Protein AF-A0A7C7SNE8-F1 (afdb_monomer_lite)

Structure (mmCIF, N/CA/C/O backbone):
data_AF-A0A7C7SNE8-F1
#
_entry.id   AF-A0A7C7SNE8-F1
#
loop_
_atom_site.group_PDB
_atom_site.id
_atom_site.type_symbol
_atom_site.label_atom_id
_atom_site.label_alt_id
_atom_site.label_comp_id
_atom_site.label_asym_id
_atom_site.label_entity_id
_atom_site.label_seq_id
_atom_site.pdbx_PDB_ins_code
_atom_site.Cartn_x
_atom_site.Cartn_y
_atom_site.Cartn_z
_atom_site.occupancy
_atom_site.B_iso_or_equiv
_atom_site.auth_seq_id
_atom_site.auth_comp_id
_atom_site.auth_asym_id
_atom_site.auth_atom_id
_atom_site.pdbx_PDB_model_num
ATOM 1 N N . MET A 1 1 ? -20.784 -17.210 51.710 1.00 59.31 1 MET A N 1
ATOM 2 C CA . MET A 1 1 ? -20.560 -16.497 50.431 1.00 59.31 1 MET A CA 1
ATOM 3 C C . MET A 1 1 ? -21.793 -15.641 50.163 1.00 59.31 1 MET A C 1
ATOM 5 O O . MET A 1 1 ? -22.885 -16.190 50.137 1.00 59.31 1 MET A O 1
ATOM 9 N N . SER A 1 2 ? -21.663 -14.310 50.123 1.00 67.06 2 SER A N 1
ATOM 10 C CA . SER A 1 2 ? -22.820 -13.399 50.034 1.00 67.06 2 SER A CA 1
ATOM 11 C C . SER A 1 2 ? -23.434 -13.428 48.631 1.00 67.06 2 SER A C 1
ATOM 13 O O . SER A 1 2 ? -22.694 -13.474 47.652 1.00 67.06 2 SER A O 1
ATOM 15 N N . ARG A 1 3 ? -24.767 -13.350 48.513 1.00 70.12 3 ARG A N 1
ATOM 16 C CA . ARG A 1 3 ? -25.501 -13.275 47.229 1.00 70.12 3 ARG A CA 1
ATOM 17 C C . ARG A 1 3 ? -24.956 -12.176 46.304 1.00 70.12 3 ARG A C 1
ATOM 19 O O . ARG A 1 3 ? -24.959 -12.328 45.091 1.00 70.12 3 ARG A O 1
ATOM 26 N N . ASN A 1 4 ? -24.416 -11.114 46.894 1.00 70.75 4 ASN A N 1
ATOM 27 C CA . ASN A 1 4 ? -23.812 -9.995 46.180 1.00 70.75 4 ASN A CA 1
ATOM 28 C C . ASN A 1 4 ? -22.490 -10.381 45.488 1.00 70.75 4 ASN A C 1
ATOM 30 O O . ASN A 1 4 ? -22.190 -9.873 44.415 1.00 70.75 4 ASN A O 1
ATOM 34 N N . PHE A 1 5 ? -21.725 -11.325 46.047 1.00 68.88 5 PHE A N 1
ATOM 35 C CA . PHE A 1 5 ? -20.461 -11.803 45.470 1.00 68.88 5 PHE A CA 1
ATOM 36 C C . PHE A 1 5 ? -20.667 -12.479 44.106 1.00 68.88 5 PHE A C 1
ATOM 38 O O . PHE A 1 5 ? -19.897 -12.246 43.180 1.00 68.88 5 PHE A O 1
ATOM 45 N N . PHE A 1 6 ? -21.751 -13.247 43.958 1.00 71.88 6 PHE A N 1
ATOM 46 C CA . PHE A 1 6 ? -22.114 -13.901 42.695 1.00 71.88 6 PHE A CA 1
ATOM 47 C C . PHE A 1 6 ? -22.541 -12.917 41.598 1.00 71.88 6 PHE A C 1
ATOM 49 O O . PHE A 1 6 ? -22.530 -13.280 40.428 1.00 71.88 6 PHE A O 1
ATOM 56 N N . ILE A 1 7 ? -22.893 -11.680 41.963 1.00 76.88 7 ILE A N 1
ATOM 57 C CA . ILE A 1 7 ? -23.284 -10.621 41.025 1.00 76.88 7 ILE A CA 1
ATOM 58 C C . ILE A 1 7 ? -22.066 -9.773 40.637 1.00 76.88 7 ILE A C 1
ATOM 60 O O . ILE A 1 7 ? -21.887 -9.450 39.469 1.00 76.88 7 ILE A O 1
ATOM 64 N N . PHE A 1 8 ? -21.190 -9.447 41.591 1.00 80.25 8 PHE A N 1
ATOM 65 C CA . PHE A 1 8 ? -20.020 -8.601 41.326 1.00 80.25 8 PHE A CA 1
ATOM 66 C C . PHE A 1 8 ? -18.934 -9.290 40.491 1.00 80.25 8 PHE A C 1
ATOM 68 O O . PHE A 1 8 ? -18.277 -8.639 39.681 1.00 80.25 8 PHE A O 1
ATOM 75 N N . LEU A 1 9 ? -18.759 -10.600 40.659 1.00 80.44 9 LEU A N 1
ATOM 76 C CA . LEU A 1 9 ? -17.729 -11.374 39.967 1.00 80.44 9 LEU A CA 1
ATOM 77 C C . LEU A 1 9 ? -17.916 -11.4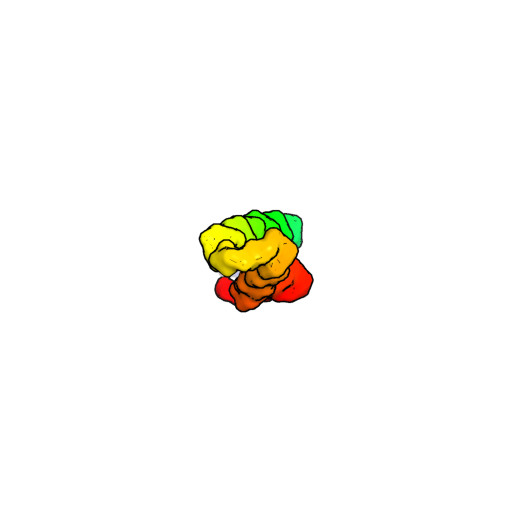27 38.433 1.00 80.44 9 LEU A C 1
ATOM 79 O O . LEU A 1 9 ? -16.961 -11.104 37.726 1.00 80.44 9 LEU A O 1
ATOM 83 N N . PRO A 1 10 ? -19.107 -11.736 37.879 1.00 82.50 10 PRO A N 1
ATOM 84 C CA . PRO A 1 10 ? -19.315 -11.703 36.429 1.00 82.50 10 PRO A CA 1
ATOM 85 C C . PRO A 1 10 ? -19.244 -10.285 35.849 1.00 82.50 10 PRO A C 1
ATOM 87 O O . PRO A 1 10 ? -18.754 -10.113 34.737 1.00 82.50 10 PRO A O 1
ATOM 90 N N . ILE A 1 11 ? -19.671 -9.261 36.599 1.00 84.62 11 ILE A N 1
ATOM 91 C CA . ILE A 1 11 ? -19.572 -7.858 36.167 1.00 84.62 11 ILE A CA 1
ATOM 92 C C . ILE A 1 11 ? -18.101 -7.448 36.034 1.00 84.62 11 ILE A C 1
ATOM 94 O O . ILE A 1 11 ? -17.702 -6.884 35.020 1.00 84.62 11 ILE A O 1
ATOM 98 N N . SER A 1 12 ? -17.272 -7.781 37.025 1.00 82.75 12 SER A N 1
ATOM 99 C CA . SER A 1 12 ? -15.830 -7.517 36.980 1.00 82.75 12 SER A CA 1
ATOM 100 C C . SER A 1 12 ? -15.134 -8.256 35.828 1.00 82.75 12 SER A C 1
ATOM 102 O O . SER A 1 12 ? -14.269 -7.683 35.161 1.00 82.75 12 SER A O 1
ATOM 104 N N . LEU A 1 13 ? -15.544 -9.496 35.542 1.00 81.81 13 LEU A N 1
ATOM 105 C CA . LEU A 1 13 ? -15.024 -10.270 34.413 1.00 81.81 13 LEU A CA 1
ATOM 106 C C . LEU A 1 13 ? -15.420 -9.655 33.057 1.00 81.81 13 LEU A C 1
ATOM 108 O O . LEU A 1 13 ? -14.615 -9.596 32.134 1.00 81.81 13 LEU A O 1
ATOM 112 N N . LEU A 1 14 ? -16.647 -9.142 32.940 1.00 82.25 14 LEU A N 1
ATOM 113 C CA . LEU A 1 14 ? -17.118 -8.467 31.731 1.00 82.25 14 LEU A CA 1
ATOM 114 C C . LEU A 1 14 ? -16.343 -7.167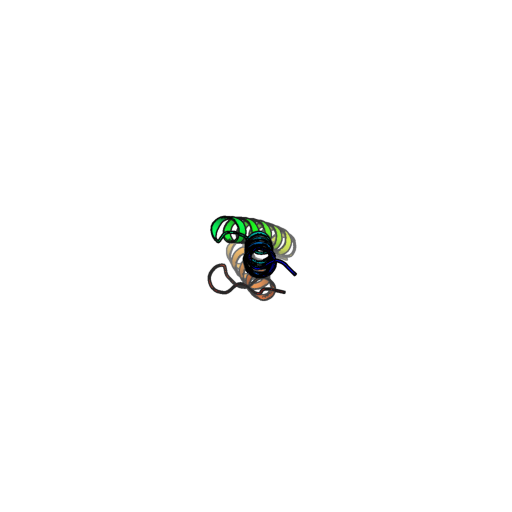 31.467 1.00 82.25 14 LEU A C 1
ATOM 116 O O . LEU A 1 14 ? -15.943 -6.911 30.336 1.00 82.25 14 LEU A O 1
ATOM 120 N N . PHE A 1 15 ? -16.083 -6.367 32.504 1.00 80.19 15 PHE A N 1
ATOM 121 C CA . PHE A 1 15 ? -15.297 -5.135 32.371 1.00 80.19 15 PHE A CA 1
ATOM 122 C C . PHE A 1 15 ? -13.852 -5.398 31.939 1.00 80.19 15 PHE A C 1
ATOM 124 O O . PHE A 1 15 ? -13.327 -4.668 31.105 1.00 80.19 15 PHE A O 1
ATOM 131 N N . THR A 1 16 ? -13.216 -6.444 32.467 1.00 77.62 16 THR A N 1
ATOM 132 C CA . THR A 1 16 ? -11.847 -6.817 32.068 1.00 77.62 16 THR A CA 1
ATOM 133 C C . THR A 1 16 ? -11.779 -7.317 30.625 1.00 77.62 16 THR A C 1
ATOM 135 O O . THR A 1 16 ? -10.843 -6.970 29.912 1.00 77.62 16 THR A O 1
ATOM 138 N N . LEU A 1 17 ? -12.799 -8.041 30.154 1.00 74.56 17 LEU A N 1
ATOM 139 C CA . LEU A 1 17 ? -12.920 -8.442 28.747 1.00 74.56 17 LEU A CA 1
ATOM 140 C C . LEU A 1 17 ? -13.145 -7.246 27.806 1.00 74.56 17 LEU A C 1
ATOM 142 O O . LEU A 1 17 ? -12.566 -7.207 26.726 1.00 74.56 17 LEU A O 1
ATOM 146 N N . LEU A 1 18 ? -13.954 -6.263 28.214 1.00 68.38 18 LEU A N 1
ATOM 147 C CA . LEU A 1 18 ? -14.222 -5.059 27.418 1.00 68.38 18 LEU A CA 1
ATOM 148 C C . LEU A 1 18 ? -13.009 -4.122 27.341 1.00 68.38 18 LEU A C 1
ATOM 150 O O . LEU A 1 18 ? -12.744 -3.555 26.286 1.00 68.38 18 LEU A O 1
ATOM 154 N N . LEU A 1 19 ? -12.259 -3.982 28.439 1.00 67.56 19 LEU A N 1
ATOM 155 C CA . LEU A 1 19 ? -11.025 -3.189 28.478 1.00 67.56 19 LEU A CA 1
ATOM 156 C C . LEU A 1 19 ? -9.855 -3.879 27.764 1.00 67.56 19 LEU A C 1
ATOM 158 O O . LEU A 1 19 ? -8.930 -3.201 27.336 1.00 67.56 19 LEU A O 1
ATOM 162 N N . GLY A 1 20 ? -9.897 -5.207 27.621 1.00 60.72 20 GLY A N 1
ATOM 163 C CA . GLY A 1 20 ? -8.884 -5.992 26.912 1.00 60.72 20 GLY A CA 1
ATOM 164 C C . GLY A 1 20 ? -9.021 -5.991 25.387 1.00 60.72 20 GLY A C 1
ATOM 165 O O . GLY A 1 20 ? -8.236 -6.653 24.711 1.00 60.72 20 GLY A O 1
ATOM 166 N N . CYS A 1 21 ? -10.004 -5.283 24.823 1.00 61.19 21 CYS A N 1
ATOM 167 C CA . CYS A 1 21 ? -10.120 -5.115 23.378 1.00 61.19 21 CYS A CA 1
ATOM 168 C C . CYS A 1 21 ? -9.120 -4.044 22.898 1.00 61.19 21 CYS A C 1
ATOM 170 O O . CYS A 1 21 ? -9.496 -2.922 22.573 1.00 61.19 21 CYS A O 1
ATOM 172 N N . GLU A 1 22 ? -7.829 -4.388 22.874 1.00 66.00 22 GLU A N 1
ATOM 173 C CA . GLU A 1 22 ? -6.733 -3.560 22.337 1.00 66.00 22 GLU A CA 1
ATOM 174 C C . GLU A 1 22 ? -6.688 -3.608 20.793 1.00 66.00 22 GLU A C 1
ATOM 176 O O . GLU A 1 22 ? -5.652 -3.845 20.171 1.00 66.00 22 GLU A O 1
ATOM 181 N N . GLY A 1 23 ? -7.844 -3.453 20.146 1.00 70.94 23 GLY A N 1
ATOM 182 C CA . GLY A 1 23 ? -7.936 -3.362 18.691 1.00 70.94 23 GLY A CA 1
ATOM 183 C C . GLY A 1 23 ? -7.618 -1.948 18.212 1.00 70.94 23 GLY A C 1
ATOM 184 O O . GLY A 1 23 ? -8.043 -0.975 18.829 1.00 70.94 23 GLY A O 1
ATOM 185 N N . LYS A 1 24 ? -6.911 -1.823 17.086 1.00 80.56 24 LYS A N 1
ATOM 186 C CA . LYS A 1 24 ? -6.807 -0.535 16.385 1.00 80.56 24 LYS A CA 1
ATOM 187 C C . LYS A 1 24 ? -8.164 -0.164 15.810 1.00 80.56 24 LYS A C 1
ATOM 189 O O . LYS A 1 24 ? -8.878 -1.027 15.292 1.00 80.56 24 LYS A O 1
ATOM 194 N N . THR A 1 25 ? -8.502 1.118 15.856 1.00 87.62 25 THR A N 1
ATOM 195 C CA . THR A 1 25 ? -9.641 1.617 15.084 1.00 87.62 25 THR A CA 1
ATOM 196 C C . THR A 1 25 ? -9.367 1.445 13.581 1.00 87.62 25 THR A C 1
ATOM 198 O O . THR A 1 25 ? -8.206 1.376 13.166 1.00 87.62 25 THR A O 1
ATOM 201 N N . PRO A 1 26 ? -10.407 1.395 12.729 1.00 86.88 26 PRO A N 1
ATOM 202 C CA . PRO A 1 26 ? -10.210 1.350 11.281 1.00 86.88 26 PRO A CA 1
ATOM 203 C C . PRO A 1 26 ? -9.354 2.511 10.753 1.00 86.88 26 PRO A C 1
ATOM 205 O O . PRO A 1 26 ? -8.548 2.323 9.848 1.00 86.88 26 PRO A O 1
ATOM 208 N N . GLU A 1 27 ? -9.488 3.701 11.342 1.00 90.94 27 GLU A N 1
ATOM 209 C CA . GLU A 1 27 ? -8.704 4.882 10.969 1.00 90.94 27 GLU A CA 1
ATOM 210 C C . GLU A 1 27 ? -7.225 4.730 11.343 1.00 90.94 27 GLU A C 1
ATOM 212 O O . GLU A 1 27 ? -6.348 4.960 1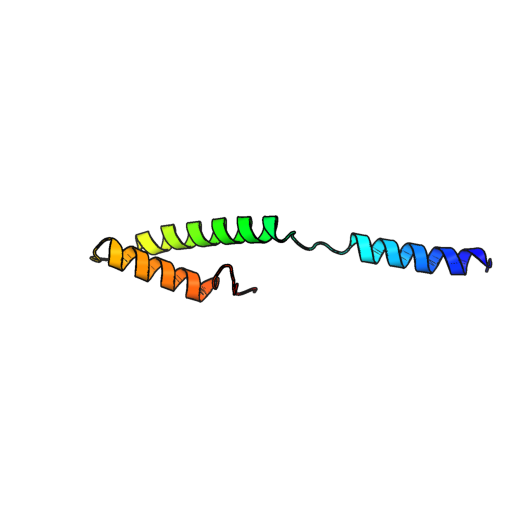0.510 1.00 90.94 27 GLU A O 1
ATOM 217 N N . GLU A 1 28 ? -6.938 4.270 12.564 1.00 90.75 28 GLU A N 1
ATOM 218 C CA . GLU A 1 28 ? -5.570 3.981 13.010 1.00 90.75 28 GLU A CA 1
ATOM 219 C C . GLU A 1 28 ? -4.912 2.908 12.141 1.00 90.75 28 GLU A C 1
ATOM 221 O O . GLU A 1 28 ? -3.748 3.044 11.761 1.00 90.75 28 GLU A O 1
ATOM 226 N N . PHE A 1 29 ? -5.662 1.861 11.790 1.00 90.81 29 PHE A N 1
ATOM 227 C CA . PHE A 1 29 ? -5.183 0.817 10.896 1.00 90.81 29 PHE A CA 1
ATOM 228 C C . PHE A 1 29 ? -4.848 1.369 9.506 1.00 90.81 29 PHE A C 1
ATOM 230 O O . PHE A 1 29 ? -3.756 1.112 9.000 1.00 90.81 29 PHE A O 1
ATOM 237 N N . ASN A 1 30 ? -5.756 2.142 8.904 1.00 92.88 30 ASN A N 1
ATOM 238 C CA . ASN A 1 30 ? -5.568 2.708 7.569 1.00 92.88 30 ASN A CA 1
ATOM 239 C C . ASN A 1 30 ? -4.354 3.638 7.515 1.00 92.88 30 ASN A C 1
ATOM 241 O O . ASN A 1 30 ? -3.526 3.518 6.613 1.00 92.88 30 ASN A O 1
ATOM 245 N N . ASN A 1 31 ? -4.213 4.514 8.511 1.00 95.00 31 ASN A N 1
ATOM 246 C CA . ASN A 1 31 ? -3.082 5.430 8.607 1.00 95.00 31 ASN A CA 1
ATOM 247 C C . ASN A 1 31 ? -1.754 4.664 8.741 1.00 95.00 31 ASN A C 1
ATOM 249 O O . ASN A 1 31 ? -0.787 4.917 8.023 1.00 95.00 31 ASN A O 1
ATOM 253 N N . GLU A 1 32 ? -1.706 3.653 9.612 1.00 93.81 32 GLU A N 1
ATOM 254 C CA . GLU A 1 32 ? -0.509 2.826 9.761 1.00 93.81 32 GLU A CA 1
ATOM 255 C C . GLU A 1 32 ? -0.179 2.030 8.491 1.00 93.81 32 GLU A C 1
ATOM 257 O O . GLU A 1 32 ? 0.998 1.901 8.133 1.00 93.81 32 GLU A O 1
ATOM 262 N N . PHE A 1 33 ? -1.195 1.497 7.809 1.00 95.06 33 PHE A N 1
ATOM 263 C CA . PHE A 1 33 ? -1.022 0.798 6.542 1.00 95.06 33 PHE A CA 1
ATOM 264 C C . PHE A 1 33 ? -0.413 1.727 5.488 1.00 95.06 33 PHE A C 1
ATOM 266 O O . PHE A 1 33 ? 0.592 1.367 4.875 1.00 95.06 33 PHE A O 1
ATOM 273 N N . GLU A 1 34 ? -0.961 2.932 5.320 1.00 96.50 34 GLU A N 1
ATOM 274 C CA . GLU A 1 34 ? -0.478 3.920 4.354 1.00 96.50 34 GLU A CA 1
ATOM 275 C C . GLU A 1 34 ? 0.976 4.323 4.633 1.00 96.50 34 GLU A C 1
ATOM 277 O O . GLU A 1 34 ? 1.815 4.300 3.728 1.00 96.50 34 GLU A O 1
ATOM 282 N N . ILE A 1 35 ? 1.319 4.599 5.896 1.00 97.25 35 ILE A N 1
ATOM 283 C CA . ILE A 1 35 ? 2.696 4.916 6.299 1.00 97.25 35 ILE A CA 1
ATOM 284 C C . ILE A 1 35 ? 3.647 3.775 5.914 1.00 97.25 35 ILE A C 1
ATOM 286 O O . ILE A 1 35 ? 4.698 4.014 5.311 1.00 97.25 35 ILE A O 1
ATOM 290 N N . LYS A 1 36 ? 3.289 2.525 6.232 1.00 96.19 36 LYS A N 1
ATOM 291 C CA . LYS A 1 36 ? 4.115 1.351 5.903 1.00 96.19 36 LYS A CA 1
ATOM 292 C C . LYS A 1 36 ? 4.235 1.140 4.399 1.00 96.19 36 LYS A C 1
ATOM 294 O O . LYS A 1 36 ? 5.323 0.812 3.916 1.00 96.19 36 LYS A O 1
ATOM 299 N N . PHE A 1 37 ? 3.144 1.329 3.665 1.00 97.56 37 PHE A N 1
ATOM 300 C CA . PHE A 1 37 ? 3.126 1.184 2.219 1.00 97.56 37 PHE A CA 1
ATOM 301 C C . PHE A 1 37 ? 4.039 2.217 1.559 1.00 97.56 37 PHE A C 1
ATOM 303 O O . PHE A 1 37 ? 4.916 1.843 0.783 1.00 97.56 37 PHE A O 1
ATOM 310 N N . ASN A 1 38 ? 3.930 3.489 1.945 1.00 97.94 38 ASN A N 1
ATOM 311 C CA . ASN A 1 38 ? 4.762 4.573 1.421 1.00 97.94 38 ASN A CA 1
ATOM 312 C C . ASN A 1 38 ? 6.250 4.360 1.732 1.00 97.94 38 ASN A C 1
ATOM 314 O O . ASN A 1 38 ? 7.103 4.508 0.857 1.00 97.94 38 ASN A O 1
ATOM 318 N N . GLN A 1 39 ? 6.583 3.923 2.950 1.00 97.94 39 GLN A N 1
ATOM 319 C CA . GLN A 1 39 ? 7.963 3.573 3.308 1.00 97.94 39 GLN A CA 1
ATOM 320 C C . GLN A 1 39 ? 8.509 2.408 2.472 1.00 97.94 39 GLN A C 1
ATOM 322 O O . GLN A 1 39 ? 9.675 2.422 2.065 1.00 97.94 39 GLN A O 1
ATOM 327 N N . CYS A 1 40 ? 7.685 1.387 2.223 1.00 97.62 40 CYS A N 1
ATOM 328 C CA . CYS A 1 40 ? 8.044 0.292 1.330 1.00 97.62 40 CYS A CA 1
ATOM 329 C C . CYS A 1 40 ? 8.275 0.802 -0.096 1.00 97.62 40 CYS A C 1
ATOM 331 O O . CYS A 1 40 ? 9.287 0.456 -0.706 1.00 97.62 40 CYS A O 1
ATOM 333 N N . PHE A 1 41 ? 7.364 1.634 -0.598 1.00 98.00 41 PHE A N 1
ATOM 334 C CA . PHE A 1 41 ? 7.365 2.138 -1.962 1.00 98.00 41 PHE A CA 1
ATOM 335 C C . PHE A 1 41 ? 8.617 2.966 -2.252 1.00 98.00 41 PHE A C 1
ATOM 337 O O . PHE A 1 41 ? 9.349 2.660 -3.193 1.00 98.00 41 PHE A O 1
ATOM 344 N N . GLU A 1 42 ? 8.948 3.924 -1.384 1.00 97.06 42 GLU A N 1
ATOM 345 C CA . GLU A 1 42 ? 10.163 4.732 -1.524 1.00 97.06 42 GLU A CA 1
ATOM 346 C C . GLU A 1 42 ? 11.430 3.873 -1.453 1.00 97.06 42 GLU A C 1
ATOM 348 O O . GLU A 1 42 ? 12.352 4.037 -2.253 1.00 97.06 42 GLU A O 1
ATOM 353 N N . ARG A 1 43 ? 11.465 2.866 -0.571 1.00 96.50 43 ARG A N 1
ATOM 354 C CA . ARG A 1 43 ? 12.586 1.916 -0.522 1.00 96.50 43 ARG A CA 1
ATOM 355 C C . ARG A 1 43 ? 12.682 1.057 -1.787 1.00 96.50 43 ARG A C 1
ATOM 357 O O . ARG A 1 43 ? 13.790 0.707 -2.194 1.00 96.50 43 ARG A O 1
ATOM 364 N N . ALA A 1 44 ? 11.555 0.664 -2.374 1.00 96.31 44 ALA A N 1
ATOM 365 C CA . ALA A 1 44 ? 11.519 -0.134 -3.594 1.00 96.31 44 ALA A CA 1
ATOM 366 C C . ALA A 1 44 ? 11.991 0.680 -4.808 1.00 96.31 44 ALA A C 1
ATOM 368 O O . ALA A 1 44 ? 12.779 0.159 -5.601 1.00 96.31 44 ALA A O 1
ATOM 369 N N . LYS A 1 45 ? 11.632 1.969 -4.879 1.00 96.25 45 LYS A N 1
ATOM 370 C CA . LYS A 1 45 ? 12.086 2.895 -5.928 1.00 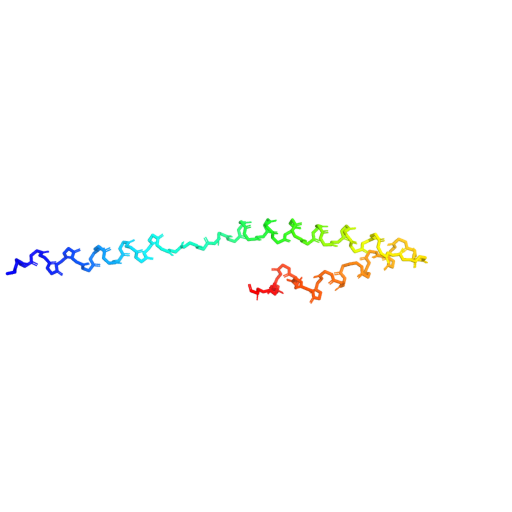96.25 45 LYS A CA 1
ATOM 371 C C . LYS A 1 45 ? 13.605 3.032 -5.996 1.00 96.25 45 LYS A C 1
ATOM 373 O O . LYS A 1 45 ? 14.160 3.101 -7.088 1.00 96.25 45 LYS A O 1
ATOM 378 N N . LEU A 1 46 ? 14.302 2.961 -4.856 1.00 94.38 46 LEU A N 1
ATOM 379 C CA . LEU A 1 46 ? 15.775 2.965 -4.810 1.00 94.38 46 LEU A CA 1
ATOM 380 C C . LEU A 1 46 ? 16.427 1.786 -5.560 1.00 94.38 46 LEU A C 1
ATOM 382 O O . LEU A 1 46 ? 17.637 1.788 -5.763 1.00 94.38 46 LEU A O 1
ATOM 386 N N . ARG A 1 47 ? 15.653 0.762 -5.943 1.00 91.31 47 ARG A N 1
ATOM 387 C CA . ARG A 1 47 ? 16.122 -0.444 -6.648 1.00 91.31 47 ARG A CA 1
ATOM 388 C C . ARG A 1 47 ? 15.688 -0.489 -8.114 1.00 91.31 47 ARG A C 1
ATOM 390 O O . ARG A 1 47 ? 15.815 -1.528 -8.762 1.00 91.31 47 ARG A O 1
ATOM 397 N N . CYS A 1 48 ? 15.134 0.601 -8.634 1.00 90.31 48 CYS A N 1
ATOM 398 C CA . CYS A 1 48 ? 14.785 0.707 -10.040 1.00 90.31 48 CYS A CA 1
ATOM 399 C C . CYS A 1 48 ? 16.045 0.934 -10.880 1.00 90.31 48 CYS A C 1
ATOM 401 O O . CYS A 1 48 ? 16.448 2.063 -11.135 1.00 90.31 48 CYS A O 1
ATOM 403 N N . GLU A 1 49 ? 16.687 -0.147 -11.309 1.00 83.44 49 GLU A N 1
ATOM 404 C CA . GLU A 1 49 ? 17.834 -0.076 -12.215 1.00 83.44 49 GLU A CA 1
ATOM 405 C C . GLU A 1 49 ? 17.357 0.124 -13.662 1.00 83.44 49 GLU A C 1
ATOM 407 O O . GLU A 1 49 ? 16.689 -0.745 -14.222 1.00 83.44 49 GLU A O 1
ATOM 412 N N . ASN A 1 50 ? 17.708 1.264 -14.269 1.00 86.62 50 ASN A N 1
ATOM 413 C CA . ASN A 1 50 ? 17.479 1.597 -15.688 1.00 86.62 50 ASN A CA 1
ATOM 414 C C . ASN A 1 50 ? 16.016 1.545 -16.173 1.00 86.62 50 ASN A C 1
ATOM 416 O O . ASN A 1 50 ? 15.762 1.482 -17.376 1.00 86.62 50 ASN A O 1
ATOM 420 N N . LEU A 1 51 ? 15.047 1.581 -15.258 1.00 92.62 51 LEU A N 1
ATOM 421 C CA . LEU A 1 51 ? 13.634 1.699 -15.606 1.00 92.62 51 LEU A CA 1
ATOM 422 C C . LEU A 1 51 ? 13.278 3.164 -15.847 1.00 92.62 51 LEU A C 1
ATOM 424 O O . LEU A 1 51 ? 13.787 4.059 -15.170 1.00 92.62 51 LEU A O 1
ATOM 428 N N . ASN A 1 52 ? 12.360 3.403 -16.782 1.00 95.38 52 ASN A N 1
ATOM 429 C CA . ASN A 1 52 ? 11.702 4.701 -16.847 1.00 95.38 52 ASN A CA 1
ATOM 430 C C . ASN A 1 52 ? 10.858 4.926 -15.566 1.00 95.38 52 ASN A C 1
ATOM 432 O O . ASN A 1 52 ? 10.546 3.956 -14.862 1.00 95.38 52 ASN A O 1
ATOM 436 N N . PRO A 1 53 ? 10.499 6.181 -15.240 1.00 93.56 53 PRO A N 1
ATOM 437 C CA . PRO A 1 53 ? 9.806 6.495 -13.991 1.00 93.56 53 PRO A CA 1
ATOM 438 C C . PRO A 1 53 ? 8.506 5.708 -13.784 1.00 93.56 53 PRO A C 1
ATOM 440 O O . PRO A 1 53 ? 8.297 5.163 -12.707 1.00 93.56 53 PRO A O 1
ATOM 443 N N . GLU A 1 54 ? 7.686 5.566 -14.824 1.00 96.19 54 GLU A N 1
ATOM 444 C CA . GLU A 1 54 ? 6.393 4.873 -14.753 1.00 96.19 54 GLU A CA 1
ATOM 445 C C . GLU A 1 54 ? 6.560 3.374 -14.461 1.00 96.19 54 GLU A C 1
ATOM 447 O O . GLU A 1 54 ? 5.957 2.835 -13.533 1.00 96.19 54 GLU A O 1
ATOM 452 N N . ALA A 1 55 ? 7.473 2.707 -15.172 1.00 96.12 55 ALA A N 1
ATOM 453 C CA . ALA A 1 55 ? 7.794 1.302 -14.939 1.00 96.12 55 ALA A CA 1
ATOM 454 C C . ALA A 1 55 ? 8.415 1.075 -13.551 1.00 96.12 55 ALA A C 1
ATOM 456 O O . ALA A 1 55 ? 8.218 0.025 -12.933 1.00 96.12 55 ALA A O 1
ATOM 457 N N . CYS A 1 56 ? 9.176 2.048 -13.044 1.00 96.56 56 CYS A N 1
ATOM 458 C CA . CYS A 1 56 ? 9.700 2.008 -11.684 1.00 96.56 56 CYS A CA 1
ATOM 459 C C . CYS A 1 56 ? 8.583 2.107 -10.637 1.00 96.56 56 CYS A C 1
ATOM 461 O O . CYS A 1 56 ? 8.592 1.347 -9.664 1.00 96.56 56 CYS A O 1
ATOM 463 N N . GLU A 1 57 ? 7.626 3.015 -10.827 1.00 96.88 57 GLU A N 1
ATOM 464 C CA . GLU A 1 57 ? 6.481 3.183 -9.932 1.00 96.88 57 GLU A CA 1
ATOM 465 C C . GLU A 1 57 ? 5.616 1.927 -9.901 1.00 96.88 57 GLU A C 1
ATOM 467 O O . GLU A 1 57 ? 5.353 1.397 -8.820 1.00 96.88 57 GLU A O 1
ATOM 472 N N . GLU A 1 58 ? 5.255 1.381 -11.063 1.00 97.19 58 GLU A N 1
ATOM 473 C CA . GLU A 1 58 ? 4.445 0.167 -11.142 1.00 97.19 58 GLU A CA 1
ATOM 474 C C . GLU A 1 58 ? 5.142 -1.013 -10.450 1.00 97.19 58 GLU A C 1
ATOM 476 O O . GLU A 1 58 ? 4.562 -1.677 -9.587 1.00 97.19 58 GLU A O 1
ATOM 481 N N . LYS A 1 59 ? 6.428 -1.231 -10.749 1.00 96.00 59 LYS A N 1
ATOM 482 C CA . LYS A 1 59 ? 7.209 -2.315 -10.142 1.00 96.00 59 LYS A CA 1
ATOM 483 C C . LYS A 1 59 ? 7.349 -2.145 -8.628 1.00 96.00 59 LYS A C 1
ATOM 485 O O . LYS A 1 59 ? 7.284 -3.127 -7.886 1.00 96.00 59 LYS A O 1
ATOM 490 N N . SER A 1 60 ? 7.543 -0.915 -8.158 1.00 97.44 60 SER A N 1
ATOM 491 C CA . SER A 1 60 ? 7.654 -0.601 -6.729 1.00 97.44 60 SER A CA 1
ATOM 492 C C . SER A 1 60 ? 6.330 -0.827 -6.003 1.00 97.44 60 SER A C 1
ATOM 494 O O . SER A 1 60 ? 6.317 -1.424 -4.926 1.00 97.44 60 SER A O 1
ATOM 496 N N . LYS A 1 61 ? 5.212 -0.438 -6.626 1.00 97.50 61 LYS A N 1
ATOM 497 C CA . LYS A 1 61 ? 3.858 -0.686 -6.124 1.00 97.50 61 LYS A CA 1
ATOM 498 C C . LYS A 1 61 ? 3.573 -2.184 -6.012 1.00 97.50 61 LYS A C 1
ATOM 500 O O . LYS A 1 61 ? 3.290 -2.656 -4.914 1.00 97.50 61 LYS A O 1
ATOM 505 N N . GLN A 1 62 ? 3.762 -2.944 -7.094 1.00 96.94 62 GLN A N 1
ATOM 506 C CA . GLN A 1 62 ? 3.561 -4.401 -7.113 1.00 96.94 62 GLN A CA 1
ATOM 507 C C . GLN A 1 62 ? 4.404 -5.108 -6.041 1.00 96.94 62 GLN A C 1
ATOM 509 O O . GLN A 1 62 ? 3.948 -6.036 -5.369 1.00 96.94 62 GLN A O 1
ATOM 514 N N . ARG A 1 63 ? 5.646 -4.649 -5.834 1.00 95.69 63 ARG A N 1
ATOM 515 C CA . ARG A 1 63 ? 6.526 -5.181 -4.789 1.00 95.69 63 ARG A CA 1
ATOM 516 C C . ARG A 1 63 ? 5.915 -5.005 -3.399 1.00 95.69 63 ARG A C 1
ATOM 518 O O . ARG A 1 63 ? 5.950 -5.952 -2.614 1.00 95.69 63 ARG A O 1
ATOM 525 N N . CYS A 1 64 ? 5.389 -3.826 -3.090 1.00 97.44 64 CYS A N 1
ATOM 526 C CA . CYS A 1 64 ? 4.803 -3.536 -1.786 1.00 97.44 64 CYS A CA 1
ATOM 527 C C . CYS A 1 64 ? 3.458 -4.232 -1.586 1.00 97.44 64 CYS A C 1
ATOM 529 O O . CYS A 1 64 ? 3.254 -4.827 -0.529 1.00 97.44 64 CYS A O 1
ATOM 531 N N . GLU A 1 65 ? 2.616 -4.290 -2.618 1.00 97.25 65 GLU A N 1
ATOM 532 C CA . GLU A 1 65 ? 1.362 -5.052 -2.597 1.00 97.25 65 GLU A CA 1
ATOM 533 C C . GLU A 1 65 ? 1.607 -6.548 -2.354 1.00 97.25 65 GLU A C 1
ATOM 535 O O . GLU A 1 65 ? 0.901 -7.168 -1.567 1.00 97.25 65 GLU A O 1
ATOM 540 N N . SER A 1 66 ? 2.670 -7.130 -2.921 1.00 96.06 66 SER A N 1
ATOM 541 C CA . SER A 1 66 ? 3.011 -8.542 -2.671 1.00 96.06 66 SER A CA 1
ATOM 542 C C . SER A 1 66 ? 3.388 -8.854 -1.214 1.00 96.06 66 SER A C 1
ATOM 544 O O . SER A 1 66 ? 3.290 -10.001 -0.779 1.00 96.06 66 SER A O 1
ATOM 546 N N . PHE A 1 67 ? 3.853 -7.854 -0.457 1.00 94.12 67 PHE A N 1
ATOM 547 C CA . PHE A 1 67 ? 4.303 -8.028 0.926 1.00 94.12 67 PHE A CA 1
ATOM 548 C C . PHE A 1 67 ? 3.278 -7.594 1.966 1.00 94.12 67 PHE A C 1
ATOM 550 O O . PHE A 1 67 ? 3.194 -8.225 3.019 1.00 94.12 67 PHE A O 1
ATOM 557 N N . LEU A 1 68 ? 2.578 -6.494 1.695 1.00 96.06 68 LEU A N 1
ATOM 558 C CA . LEU A 1 68 ? 1.652 -5.842 2.618 1.00 96.06 68 LEU A CA 1
ATOM 559 C C . LEU A 1 68 ? 0.188 -6.070 2.227 1.00 96.06 68 LEU A C 1
ATOM 561 O O . LEU A 1 68 ? -0.685 -5.866 3.062 1.00 96.06 68 LEU A O 1
ATOM 565 N N . GLY A 1 69 ? -0.094 -6.519 1.003 1.00 95.88 69 GLY A N 1
ATOM 566 C CA . GLY A 1 69 ? -1.438 -6.522 0.432 1.00 95.88 69 GLY A CA 1
ATOM 567 C C . GLY A 1 69 ? -1.857 -5.132 -0.041 1.00 95.88 69 GLY A C 1
ATOM 568 O O . GLY A 1 69 ? -1.026 -4.245 -0.247 1.00 95.88 69 GLY A O 1
ATOM 569 N N . THR A 1 70 ? -3.161 -4.945 -0.202 1.00 95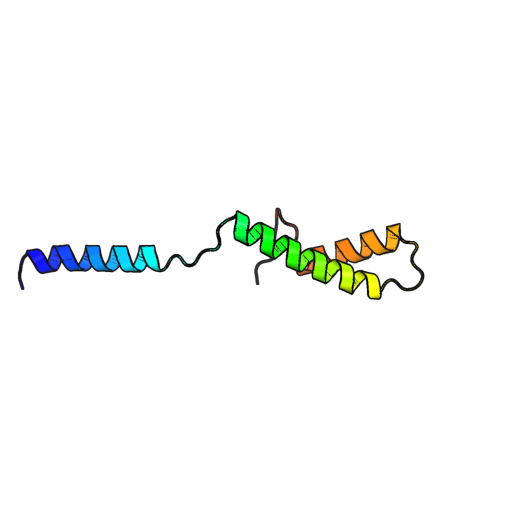.50 70 THR A N 1
ATOM 570 C CA . THR A 1 70 ? -3.782 -3.640 -0.468 1.00 95.50 70 THR A CA 1
ATOM 571 C C . THR A 1 70 ? -4.513 -3.155 0.781 1.00 95.50 70 THR A C 1
ATOM 573 O O . THR A 1 70 ? -4.711 -3.927 1.715 1.00 95.50 70 THR A O 1
ATOM 576 N N . ILE A 1 71 ? -4.945 -1.893 0.808 1.00 91.94 71 ILE A N 1
ATOM 577 C CA . ILE A 1 71 ? -5.749 -1.387 1.931 1.00 91.94 71 ILE A CA 1
ATOM 578 C C . ILE A 1 71 ? -7.077 -2.153 2.079 1.00 91.94 71 ILE A C 1
ATOM 580 O O . ILE A 1 71 ? -7.527 -2.389 3.196 1.00 91.94 71 ILE A O 1
ATOM 584 N N . ASP A 1 72 ? -7.648 -2.622 0.964 1.00 92.69 72 ASP A N 1
ATOM 585 C CA . ASP A 1 72 ? -8.883 -3.419 0.941 1.00 92.69 72 ASP A CA 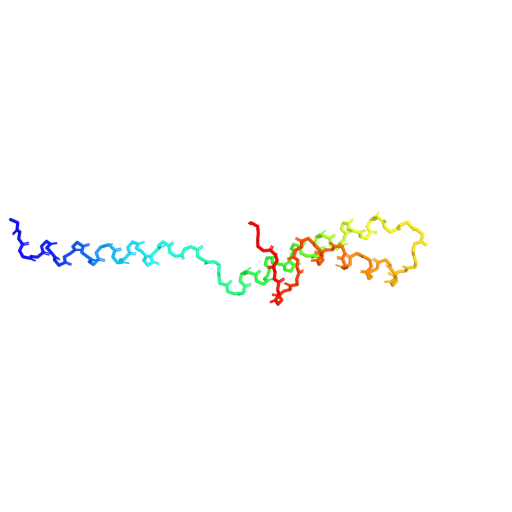1
ATOM 586 C C . ASP A 1 72 ? -8.657 -4.889 1.326 1.00 92.69 72 ASP A C 1
ATOM 588 O O . ASP A 1 72 ? -9.571 -5.571 1.787 1.00 92.69 72 ASP A O 1
ATOM 592 N N . SER A 1 73 ? -7.442 -5.399 1.113 1.00 93.38 73 SER A N 1
ATOM 593 C CA . SER A 1 73 ? -7.060 -6.782 1.397 1.00 93.38 73 SER A CA 1
ATOM 594 C C . SER A 1 73 ? -5.633 -6.837 1.957 1.00 93.38 73 SER A C 1
ATOM 596 O O . SER A 1 73 ? -4.707 -7.285 1.262 1.00 93.38 73 SER A O 1
ATOM 598 N N . PRO A 1 74 ? -5.430 -6.374 3.203 1.00 91.50 74 PRO A N 1
ATOM 599 C CA . PRO A 1 74 ? -4.111 -6.309 3.809 1.00 91.50 74 PRO A CA 1
ATOM 600 C C . PRO A 1 74 ? -3.625 -7.704 4.210 1.00 91.50 74 PRO A C 1
ATOM 602 O O . PRO A 1 74 ? -4.381 -8.543 4.701 1.00 91.50 74 PRO A O 1
ATOM 605 N N . ILE A 1 75 ? -2.326 -7.944 4.054 1.00 90.81 75 ILE A N 1
ATOM 606 C CA . ILE A 1 75 ? -1.666 -9.148 4.557 1.00 90.81 75 ILE A CA 1
ATOM 607 C C . ILE A 1 75 ? -1.277 -8.888 6.015 1.00 90.81 75 ILE A C 1
ATOM 609 O O . ILE A 1 75 ? -0.274 -8.234 6.304 1.00 90.81 75 ILE A O 1
ATOM 613 N N . ILE A 1 76 ? -2.086 -9.404 6.938 1.00 77.94 76 ILE A N 1
ATOM 614 C CA . ILE A 1 76 ? -1.821 -9.360 8.380 1.00 77.94 76 ILE A CA 1
ATOM 615 C C . ILE A 1 76 ? -0.887 -10.532 8.721 1.00 77.94 76 ILE A C 1
ATOM 617 O O . ILE A 1 76 ? -1.195 -11.679 8.398 1.00 77.94 76 ILE A O 1
ATOM 621 N N . LYS A 1 77 ? 0.266 -10.242 9.329 1.00 62.16 77 LYS A N 1
ATOM 622 C CA . LYS A 1 77 ? 1.231 -11.239 9.820 1.00 62.16 77 LYS A CA 1
ATOM 623 C C . LYS A 1 77 ? 1.276 -11.255 11.334 1.00 62.16 77 LYS A C 1
ATOM 625 O O . LYS A 1 77 ? 1.142 -10.156 11.917 1.00 62.16 77 LYS A O 1
#

Radius of gyration: 22.79 Å; chains: 1; bounding box: 43×23×67 Å

pLDDT: mean 87.31, std 11.24, range [59.31, 98.0]

Secondary structure (DSSP, 8-state):
--TTHHHHHHHHHHHHHHHT--PPPHHHHHHHHHHHHHHHHHHHHTT--S--HHHHHHHHHHHHHHHHB-SSSB---

Foldseek 3Di:
DDPVVVVVVVVVVVVVVVVPPPDDDLVRVLVVLVVQLVVQLVVQLVVPDPDDPVVSNVRSNVVSCVPQNDSVDGDDD

Sequence (77 aa):
MSRNFFIFLPISLLFTLLLGCEGKTPEEFNNEFEIKFNQCFERAKLRCENLNPEACEEKSKQRCESFLGTIDSPIIK